Protein AF-G9ZM44-F1 (afdb_monomer)

pLDDT: mean 87.23, std 14.13, range [41.0, 98.38]

Secondary structure (DSSP, 8-state):
---------THHHHHHHHHHHHHHHHHHHHHHHHHHHHHHHHHHHHHHTT--S--HHHHHHHHHHHHHS---HHHHHHHHHHHHHHHHHHHHHHHHTT-

Mean predicted aligned error: 7.1 Å

Solvent-accessible surface area (backbone atoms only — not comparable to full-atom values): 5879 Å² total; per-residue (Å²): 142,81,90,81,88,84,85,81,58,70,70,62,57,54,51,53,52,48,53,54,48,54,56,50,50,55,54,49,51,56,53,50,52,55,51,44,54,55,46,42,55,50,40,54,53,26,60,77,68,75,46,72,90,78,51,70,71,62,50,51,54,49,52,56,54,62,43,65,75,48,88,54,74,84,57,33,61,59,52,46,51,52,53,50,52,52,52,55,54,44,52,52,52,33,50,66,77,70,112

InterPro domains:
  IPR002701 Chorismate mutase II, prokaryotic-type [PF01817] (18-95)
  IPR002701 Chorismate mutase II, prokaryotic-type [PS51168] (8-98)
  IPR002701 Chorismate mutase II, prokaryotic-type [SM00830] (18-97)
  IPR036263 Chorismate mutase type II superfamily [SSF48600] (12-97)
  IPR036979 Chorismate mutase domain superfamily [G3DSA:1.20.59.10] (11-99)
  IPR051331 Chorismate mutase-related enzymes [PTHR38041] (10-96)

Foldseek 3Di:
DDDDDDPDDPVVVVVVVVVVVVVVVVVVVVVLVVVLVVLLVVLVVCVVVVHDLDDPVVLVVVLVVQLVVDPDPVCSVVSSVVSVVSSVVSSVSSVVSVD

Nearest PDB structures (foldseek):
  5j6f-assembly1_A-2  TM=9.568E-01  e=6.382E-04  Geobacillus sp. GHH01
  5gmu-assembly2_B  TM=9.578E-01  e=9.929E-04  Bacillus subtilis subsp. subtilis str. 168
  2d8e-assembly1_A-2  TM=9.514E-01  e=9.322E-04  Thermus thermophilus HB8
  5j6f-assembly1_B-2  TM=9.445E-01  e=6.600E-03  Geobacillus sp. GHH01

Sequence (99 aa):
MVKTQSASSVPDELERARQSINQLDESIVDLLTKRFEQAADIGKIKKQRGLPVFDASREETVLQRVTSYHPNQETKQYIWNIYRSIMENTRDYEKHQHE

Radius of gyration: 20.8 Å; Cα contacts (8 Å, |Δi|>4): 31; chains: 1; bounding box: 38×21×73 Å

Organism: NCBI:txid797515

Structure (mmCIF, N/CA/C/O backbone):
data_AF-G9ZM44-F1
#
_entry.id   AF-G9ZM44-F1
#
loop_
_atom_site.group_PDB
_atom_site.id
_atom_site.type_symbol
_atom_site.label_atom_id
_atom_site.label_alt_id
_atom_site.label_comp_id
_atom_site.label_asym_id
_atom_site.label_entity_id
_atom_site.label_seq_id
_atom_site.pdbx_PDB_ins_code
_atom_site.Cartn_x
_atom_site.Cartn_y
_atom_site.Cartn_z
_atom_site.occupancy
_atom_site.B_iso_or_equiv
_atom_site.auth_seq_id
_atom_site.auth_comp_id
_atom_site.auth_asym_id
_atom_site.auth_atom_id
_atom_site.pdbx_PDB_model_num
ATOM 1 N N . MET A 1 1 ? 19.334 -8.955 -53.382 1.00 41.56 1 MET A N 1
ATOM 2 C CA . MET A 1 1 ? 20.446 -8.604 -52.464 1.00 41.56 1 MET A CA 1
ATOM 3 C C . MET A 1 1 ? 20.338 -7.098 -52.249 1.00 41.56 1 MET A C 1
ATOM 5 O O . MET A 1 1 ? 20.319 -6.417 -53.254 1.00 41.56 1 MET A O 1
ATOM 9 N N . VAL A 1 2 ? 20.122 -6.478 -51.090 1.00 41.00 2 VAL A N 1
ATOM 10 C CA . VAL A 1 2 ? 20.166 -6.818 -49.659 1.00 41.00 2 VAL A CA 1
ATOM 11 C C . VAL A 1 2 ? 19.038 -6.013 -48.982 1.00 41.00 2 VAL A C 1
ATOM 13 O O . VAL A 1 2 ? 18.734 -4.901 -49.405 1.00 41.00 2 VAL A O 1
ATOM 16 N N . LYS A 1 3 ? 18.388 -6.602 -47.971 1.00 55.19 3 LYS A N 1
ATOM 17 C CA . LYS A 1 3 ? 17.411 -5.938 -47.097 1.00 55.19 3 LYS A CA 1
ATOM 18 C C . LYS A 1 3 ? 18.123 -4.881 -46.246 1.00 55.19 3 LYS A C 1
ATOM 20 O O . LYS A 1 3 ? 19.051 -5.248 -45.535 1.00 55.19 3 LYS A O 1
ATOM 25 N N . THR A 1 4 ? 17.615 -3.652 -46.212 1.00 42.12 4 THR A N 1
ATOM 26 C CA . THR A 1 4 ? 17.934 -2.704 -45.132 1.00 42.12 4 THR A CA 1
ATOM 27 C C . THR A 1 4 ? 16.643 -2.061 -44.640 1.00 42.12 4 THR A C 1
ATOM 29 O O . THR A 1 4 ? 16.258 -0.973 -45.054 1.00 42.12 4 THR A O 1
ATOM 32 N N . GLN A 1 5 ? 15.937 -2.790 -43.778 1.00 52.56 5 GLN A N 1
ATOM 33 C CA . GLN A 1 5 ? 15.041 -2.191 -42.795 1.00 52.56 5 GLN A CA 1
ATOM 34 C C . GLN A 1 5 ? 15.904 -1.784 -41.600 1.00 52.56 5 GLN A C 1
ATOM 36 O O . GLN A 1 5 ? 16.476 -2.651 -40.947 1.00 52.56 5 GLN A O 1
ATOM 41 N N . SER A 1 6 ? 15.993 -0.489 -41.307 1.00 52.44 6 SER A N 1
ATOM 42 C CA . SER A 1 6 ? 16.377 0.003 -39.979 1.00 52.44 6 SER A CA 1
ATOM 43 C C . SER A 1 6 ? 15.870 1.434 -39.799 1.00 52.44 6 SER A C 1
ATOM 45 O O . SER A 1 6 ? 16.612 2.406 -39.912 1.00 52.44 6 SER A O 1
ATOM 47 N N . ALA A 1 7 ? 14.572 1.558 -39.553 1.00 54.62 7 ALA A N 1
ATOM 48 C CA . ALA A 1 7 ? 13.982 2.774 -39.016 1.00 54.62 7 ALA A CA 1
ATOM 49 C C . ALA A 1 7 ? 13.006 2.367 -37.907 1.00 54.62 7 ALA A C 1
ATOM 51 O O . ALA A 1 7 ? 11.800 2.349 -38.111 1.00 54.62 7 ALA A O 1
ATOM 52 N N . SER A 1 8 ? 13.537 1.966 -36.749 1.00 53.41 8 SER A N 1
ATOM 53 C CA . SER A 1 8 ? 12.789 2.005 -35.489 1.00 53.41 8 SER A CA 1
ATOM 54 C C . SER A 1 8 ? 13.546 2.934 -34.554 1.00 53.41 8 SER A C 1
ATOM 56 O O . SER A 1 8 ? 14.588 2.584 -33.999 1.00 53.41 8 SER A O 1
ATOM 58 N N . SER A 1 9 ? 13.077 4.172 -34.479 1.00 59.53 9 SER A N 1
ATOM 59 C CA . SER A 1 9 ? 13.672 5.194 -33.635 1.00 59.53 9 SER A CA 1
ATOM 60 C C . SER A 1 9 ? 13.235 4.973 -32.187 1.00 59.53 9 SER A C 1
ATOM 62 O O . SER A 1 9 ? 12.062 4.716 -31.932 1.00 59.53 9 SER A O 1
ATOM 64 N N . VAL A 1 10 ? 14.162 5.157 -31.249 1.00 62.78 10 VAL A N 1
ATOM 65 C CA . VAL A 1 10 ? 13.997 5.154 -29.780 1.00 62.78 10 VAL A CA 1
ATOM 66 C C . VAL A 1 10 ? 12.634 5.657 -29.235 1.00 62.78 10 VAL A C 1
ATOM 68 O O . VAL A 1 10 ? 12.157 5.061 -28.267 1.00 62.78 10 VAL A O 1
ATOM 71 N N . PRO A 1 11 ? 11.958 6.681 -29.813 1.00 72.94 11 PRO A N 1
ATOM 72 C CA . PRO A 1 11 ? 10.600 7.066 -29.412 1.00 72.94 11 PRO A CA 1
ATOM 73 C C . PRO A 1 11 ? 9.583 5.918 -29.347 1.00 72.94 11 PRO A C 1
ATOM 75 O O . PRO A 1 11 ? 8.784 5.878 -28.413 1.00 72.94 11 PRO A O 1
ATOM 78 N N . ASP A 1 12 ? 9.647 4.953 -30.267 1.00 86.38 12 ASP A N 1
ATOM 79 C CA . ASP A 1 12 ? 8.673 3.857 -30.324 1.00 86.38 12 ASP A CA 1
ATOM 80 C C . ASP A 1 12 ? 8.896 2.822 -29.209 1.00 86.38 12 ASP A C 1
ATOM 82 O O . ASP A 1 12 ? 7.950 2.205 -28.723 1.00 86.38 12 ASP A O 1
ATOM 86 N N . GLU A 1 13 ? 10.146 2.608 -28.788 1.00 92.25 13 GLU A N 1
ATOM 87 C CA . GLU A 1 13 ? 10.483 1.720 -27.666 1.00 92.25 13 GLU A CA 1
ATOM 88 C C . GLU A 1 13 ? 10.104 2.341 -26.324 1.00 92.25 13 GLU A C 1
ATOM 90 O O . GLU A 1 13 ? 9.527 1.663 -25.470 1.00 92.25 13 GLU A O 1
ATOM 95 N N . LEU A 1 14 ? 10.374 3.640 -26.163 1.00 93.75 14 LEU A N 1
ATOM 96 C CA . LEU A 1 14 ? 9.992 4.392 -24.973 1.00 93.75 14 LEU A CA 1
ATOM 97 C C . LEU A 1 14 ? 8.473 4.394 -24.781 1.00 93.75 14 LEU A C 1
ATOM 99 O O . LEU A 1 14 ? 7.993 4.191 -23.666 1.00 93.75 14 LEU A O 1
ATOM 103 N N . GLU A 1 15 ? 7.716 4.596 -25.857 1.00 95.56 15 GLU A N 1
ATOM 104 C CA . GLU A 1 15 ? 6.260 4.622 -25.772 1.00 95.56 15 GLU A CA 1
ATOM 105 C C . GLU A 1 15 ? 5.681 3.244 -25.428 1.00 95.56 15 GLU A C 1
ATOM 107 O O . GLU A 1 15 ? 4.812 3.139 -24.565 1.00 95.56 15 GLU A O 1
ATOM 112 N N . ARG A 1 16 ? 6.232 2.160 -25.990 1.00 95.38 16 ARG A N 1
ATOM 1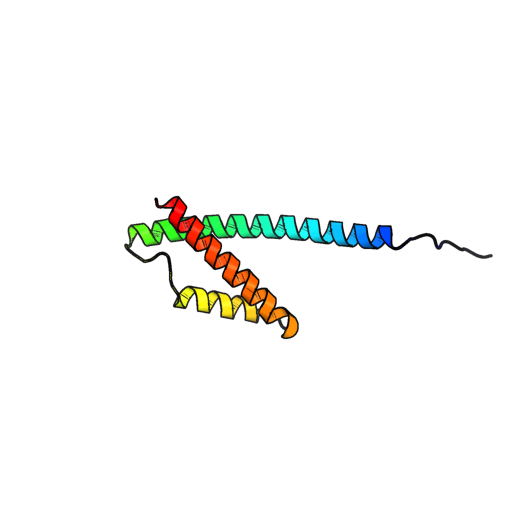13 C CA . ARG A 1 16 ? 5.852 0.795 -25.586 1.00 95.38 16 ARG A CA 1
ATOM 114 C C . ARG A 1 16 ? 6.132 0.525 -24.106 1.00 95.38 16 ARG A C 1
ATOM 116 O O . ARG A 1 16 ? 5.306 -0.084 -23.423 1.00 95.38 16 ARG A O 1
ATOM 123 N N . ALA A 1 17 ? 7.274 0.986 -23.594 1.00 96.00 17 ALA A N 1
ATOM 124 C CA . ALA A 1 17 ? 7.609 0.848 -22.178 1.00 96.00 17 ALA A CA 1
ATOM 125 C C . ALA A 1 17 ? 6.615 1.609 -21.284 1.00 96.00 17 ALA A C 1
ATOM 127 O O . ALA A 1 17 ? 6.147 1.065 -20.286 1.00 96.00 17 ALA A O 1
ATOM 128 N N . ARG A 1 18 ? 6.227 2.831 -21.671 1.00 96.75 18 ARG A N 1
ATOM 129 C CA . ARG A 1 18 ? 5.202 3.615 -20.960 1.00 96.75 18 ARG A CA 1
ATOM 130 C C . ARG A 1 18 ? 3.839 2.938 -20.971 1.00 96.75 18 ARG A C 1
ATOM 132 O O . ARG A 1 18 ? 3.206 2.857 -19.929 1.00 96.75 18 ARG A O 1
ATOM 139 N N . GLN A 1 19 ? 3.416 2.390 -22.106 1.00 97.12 19 GLN A N 1
ATOM 140 C CA . GLN A 1 19 ? 2.164 1.633 -22.187 1.00 97.12 19 GLN A CA 1
ATOM 141 C C . GLN A 1 19 ? 2.173 0.412 -21.265 1.00 97.12 19 GLN A C 1
ATOM 143 O O . GLN A 1 19 ? 1.167 0.114 -20.627 1.00 97.12 19 GLN A O 1
ATOM 148 N N . SER A 1 20 ? 3.322 -0.255 -21.147 1.00 97.69 20 SER A N 1
ATOM 149 C CA . SER A 1 20 ? 3.486 -1.382 -20.225 1.00 97.69 20 SER A CA 1
ATOM 150 C C . SER A 1 20 ? 3.367 -0.931 -18.763 1.00 97.69 20 SER A C 1
ATOM 152 O O . SER A 1 20 ? 2.730 -1.613 -17.967 1.00 97.69 20 SER A O 1
ATOM 154 N N . ILE A 1 21 ? 3.925 0.235 -18.410 1.00 98.00 21 ILE A N 1
ATOM 155 C CA . ILE A 1 21 ? 3.757 0.838 -17.076 1.00 98.00 21 ILE A CA 1
ATOM 156 C C . ILE A 1 21 ? 2.290 1.184 -16.817 1.00 98.00 21 ILE A C 1
ATOM 158 O O . ILE A 1 21 ? 1.769 0.796 -15.782 1.00 98.00 21 ILE A O 1
ATOM 162 N N . ASN A 1 22 ? 1.595 1.810 -17.769 1.00 98.12 22 ASN A N 1
ATOM 163 C CA . ASN A 1 22 ? 0.185 2.169 -17.594 1.00 98.12 22 ASN A CA 1
ATOM 164 C C . ASN A 1 22 ? -0.690 0.937 -17.292 1.00 98.12 22 ASN A C 1
ATOM 166 O O . ASN A 1 22 ? -1.549 0.985 -16.419 1.00 98.12 22 ASN A O 1
ATOM 170 N N . GLN A 1 23 ? -0.437 -0.193 -17.961 1.00 98.31 23 GLN A N 1
ATOM 171 C CA . GLN A 1 23 ? -1.146 -1.453 -17.693 1.00 98.31 23 GLN A CA 1
ATOM 172 C C . GLN A 1 23 ? -0.852 -2.010 -16.289 1.00 98.31 23 GLN A C 1
ATOM 174 O O . GLN A 1 23 ? -1.728 -2.583 -15.633 1.00 98.31 23 GLN A O 1
ATOM 179 N N . LEU A 1 24 ? 0.388 -1.852 -15.814 1.00 98.31 24 LEU A N 1
ATOM 180 C CA . LEU A 1 24 ? 0.749 -2.199 -14.441 1.00 98.31 24 LEU A CA 1
ATOM 181 C C . LEU A 1 24 ? 0.054 -1.271 -13.443 1.00 98.31 24 LEU A C 1
ATOM 183 O O . LEU A 1 24 ? -0.459 -1.761 -12.441 1.00 98.31 24 LEU A O 1
ATOM 187 N N . ASP A 1 25 ? -0.013 0.027 -13.726 1.00 98.12 25 ASP A N 1
ATOM 188 C CA . ASP A 1 25 ? -0.671 1.014 -12.871 1.00 98.12 25 ASP A CA 1
ATOM 189 C C . ASP A 1 25 ? -2.170 0.721 -12.730 1.00 98.12 25 ASP A C 1
ATOM 191 O O . ASP A 1 25 ? -2.680 0.703 -11.609 1.00 98.12 25 ASP A O 1
ATOM 195 N N . GLU A 1 26 ? -2.859 0.387 -13.826 1.00 98.31 26 GLU A N 1
ATOM 196 C CA . GLU A 1 26 ? -4.254 -0.081 -13.793 1.00 98.31 26 GLU A CA 1
ATOM 197 C C . GLU A 1 26 ? -4.410 -1.299 -12.869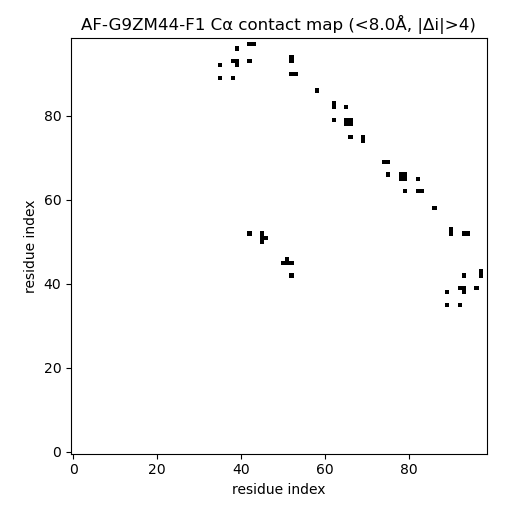 1.00 98.31 26 GLU A C 1
ATOM 199 O O . GLU A 1 26 ? -5.256 -1.319 -11.971 1.00 98.31 26 GLU A O 1
ATOM 204 N N . SER A 1 27 ? -3.522 -2.286 -13.008 1.00 98.38 27 SER A N 1
ATOM 205 C CA . SER A 1 27 ? -3.537 -3.491 -12.170 1.00 98.38 27 SER A CA 1
ATOM 206 C C . SER A 1 27 ? -3.263 -3.182 -10.692 1.00 98.38 27 SER A C 1
ATOM 208 O O . SER A 1 27 ? -3.860 -3.789 -9.799 1.00 98.38 27 SER A O 1
ATOM 210 N N . ILE A 1 28 ? -2.361 -2.240 -10.407 1.00 97.31 28 ILE A N 1
ATOM 211 C CA . ILE A 1 28 ? -2.040 -1.800 -9.047 1.00 97.31 28 ILE A CA 1
ATOM 212 C C . ILE A 1 28 ? -3.254 -1.112 -8.420 1.00 97.31 28 ILE A C 1
ATOM 214 O O . ILE A 1 28 ? -3.597 -1.429 -7.279 1.00 97.31 28 ILE A O 1
ATOM 218 N N . VAL A 1 29 ? -3.931 -0.222 -9.149 1.00 97.75 29 VAL A N 1
ATOM 219 C CA . VAL A 1 29 ? -5.139 0.471 -8.671 1.00 97.75 29 VAL A CA 1
ATOM 220 C C . VAL A 1 29 ? -6.250 -0.527 -8.343 1.00 97.75 29 VAL A C 1
ATOM 222 O O . VAL A 1 29 ? -6.841 -0.450 -7.260 1.00 97.75 29 VAL A O 1
ATOM 225 N N . ASP A 1 30 ? -6.481 -1.516 -9.204 1.00 98.00 30 ASP A N 1
ATOM 226 C CA . ASP A 1 30 ? -7.476 -2.566 -8.968 1.00 98.00 30 ASP A CA 1
ATOM 227 C C . ASP A 1 30 ? -7.164 -3.391 -7.710 1.00 98.00 30 ASP A C 1
ATOM 229 O O . ASP A 1 30 ? -8.047 -3.693 -6.899 1.00 98.00 30 ASP A O 1
ATOM 233 N N . LEU A 1 31 ? -5.894 -3.762 -7.520 1.00 97.56 31 LEU A N 1
ATOM 234 C CA . LEU A 1 31 ? -5.450 -4.514 -6.345 1.00 97.56 31 LEU A CA 1
ATOM 235 C C . LEU A 1 31 ? -5.557 -3.688 -5.060 1.00 97.56 31 LEU A C 1
ATOM 237 O O . LEU A 1 31 ? -5.970 -4.219 -4.026 1.00 97.56 31 LEU A O 1
ATOM 241 N N . LEU A 1 32 ? -5.208 -2.402 -5.110 1.00 96.31 32 LEU A N 1
ATOM 242 C CA . LEU A 1 32 ? -5.325 -1.494 -3.970 1.00 96.31 32 LEU A CA 1
ATOM 243 C C . LEU A 1 32 ? -6.782 -1.265 -3.578 1.00 96.31 32 LEU A C 1
ATOM 245 O O . LEU A 1 32 ? -7.094 -1.321 -2.390 1.00 96.31 32 LEU A O 1
ATOM 249 N N . THR A 1 33 ? 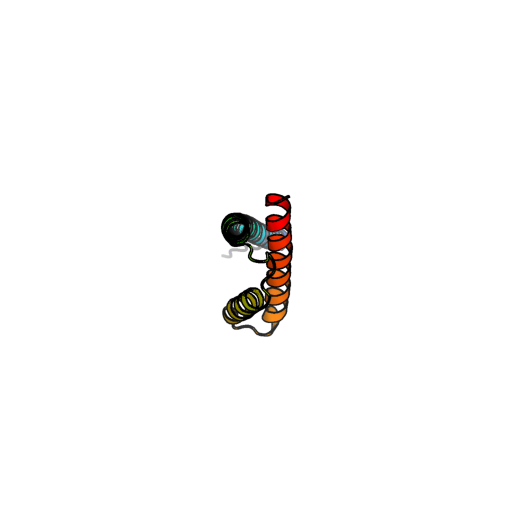-7.672 -1.105 -4.556 1.00 94.94 33 THR A N 1
ATOM 250 C CA . THR A 1 33 ? -9.116 -0.958 -4.325 1.00 94.94 33 THR A CA 1
ATOM 251 C C . THR A 1 33 ? -9.664 -2.162 -3.563 1.00 94.94 33 THR A C 1
ATOM 253 O O . THR A 1 33 ? -10.193 -2.009 -2.462 1.00 94.94 33 THR A O 1
ATOM 256 N N . LYS A 1 34 ? -9.405 -3.379 -4.061 1.00 96.25 34 LYS A N 1
ATOM 257 C CA . LYS A 1 34 ? -9.787 -4.626 -3.374 1.00 96.25 34 LYS A CA 1
ATOM 258 C C . LYS A 1 34 ? -9.196 -4.705 -1.968 1.00 96.25 34 LYS A C 1
ATOM 260 O O . LYS A 1 34 ? -9.850 -5.149 -1.027 1.00 96.25 34 LYS A O 1
ATOM 265 N N . ARG A 1 35 ? -7.944 -4.275 -1.794 1.00 95.19 35 ARG A N 1
ATOM 266 C CA . ARG A 1 35 ? -7.280 -4.269 -0.485 1.00 95.19 35 ARG A CA 1
ATOM 267 C C . ARG A 1 35 ? -7.964 -3.308 0.496 1.00 95.19 35 ARG A C 1
ATOM 269 O O . ARG A 1 35 ? -8.069 -3.650 1.672 1.00 95.19 35 ARG A O 1
ATOM 276 N N . PHE A 1 36 ? -8.410 -2.137 0.043 1.00 92.81 36 PHE A N 1
ATOM 277 C CA . PHE A 1 36 ? -9.133 -1.171 0.874 1.00 92.81 36 PHE A CA 1
ATOM 278 C C . PHE A 1 36 ? -10.532 -1.655 1.250 1.00 92.81 36 PHE A C 1
ATOM 280 O O . PHE A 1 36 ? -10.925 -1.494 2.402 1.00 92.81 36 PHE A O 1
ATOM 287 N N . GLU A 1 37 ? -11.243 -2.327 0.345 1.00 93.12 37 GLU A N 1
ATOM 288 C CA . GLU A 1 37 ? -12.528 -2.966 0.660 1.00 93.12 37 GLU A CA 1
ATOM 289 C C . GLU A 1 37 ? -12.375 -3.994 1.792 1.00 93.12 37 GLU A C 1
ATOM 291 O O . GLU A 1 37 ? -13.085 -3.937 2.796 1.00 93.12 37 GLU A O 1
ATOM 296 N N . GLN A 1 38 ? -11.372 -4.876 1.692 1.00 94.69 38 GLN A N 1
ATOM 297 C CA . GLN A 1 38 ? -11.080 -5.857 2.745 1.00 94.69 38 GLN A CA 1
ATOM 298 C C . GLN A 1 38 ? -10.686 -5.192 4.070 1.00 94.69 38 GLN A C 1
ATOM 300 O O . GLN A 1 38 ? -11.055 -5.662 5.147 1.00 94.69 38 GLN A O 1
ATOM 305 N N . ALA A 1 39 ? -9.937 -4.092 4.007 1.00 91.50 39 ALA A N 1
ATOM 306 C CA . ALA A 1 39 ? -9.565 -3.327 5.186 1.00 91.50 39 ALA A CA 1
ATOM 307 C C . ALA A 1 39 ? -10.777 -2.672 5.865 1.00 91.50 39 ALA A C 1
ATOM 309 O O . ALA A 1 39 ? -10.892 -2.741 7.086 1.00 91.50 39 ALA A O 1
ATOM 310 N N . ALA A 1 40 ? -11.719 -2.119 5.097 1.00 90.75 40 ALA A N 1
ATOM 311 C CA . ALA A 1 40 ? -12.961 -1.572 5.639 1.00 90.75 40 ALA A CA 1
ATOM 312 C C . ALA A 1 40 ? -13.805 -2.645 6.341 1.00 90.75 40 ALA A C 1
ATOM 314 O O . ALA A 1 40 ? -14.354 -2.394 7.415 1.00 90.75 40 ALA A O 1
ATOM 315 N N . ASP A 1 41 ? -13.878 -3.856 5.788 1.00 92.94 41 ASP A N 1
ATOM 316 C CA . ASP A 1 41 ? -14.572 -4.969 6.442 1.00 92.94 41 ASP A CA 1
ATOM 317 C C . ASP A 1 41 ? -13.887 -5.391 7.749 1.00 92.94 41 ASP A C 1
ATOM 319 O O . ASP A 1 41 ? -14.556 -5.594 8.767 1.00 92.94 41 ASP A O 1
ATOM 323 N N . ILE A 1 42 ? -12.551 -5.429 7.771 1.00 92.25 42 ILE A N 1
ATOM 324 C CA . ILE A 1 42 ? -11.777 -5.628 9.004 1.00 92.25 42 ILE A CA 1
ATOM 325 C C . ILE A 1 42 ? -12.048 -4.498 10.009 1.00 92.25 42 ILE A C 1
ATOM 327 O O . ILE A 1 42 ? -12.241 -4.775 11.194 1.00 92.25 42 ILE A O 1
ATOM 331 N N . GLY A 1 43 ? -12.104 -3.246 9.556 1.00 91.00 43 GLY A N 1
ATOM 332 C CA . GLY A 1 43 ? -12.428 -2.077 10.372 1.00 91.00 43 GLY A CA 1
ATOM 333 C C . GLY A 1 43 ? -13.786 -2.216 11.067 1.00 91.00 43 GLY A C 1
ATOM 334 O O . GLY A 1 43 ? -13.877 -2.056 12.287 1.00 91.00 43 GLY A O 1
ATOM 335 N N . LYS A 1 44 ? -14.829 -2.641 10.336 1.00 91.81 44 LYS A N 1
ATOM 336 C CA . LYS A 1 44 ? -16.165 -2.920 10.904 1.00 91.81 44 LYS A CA 1
ATOM 337 C C . LYS A 1 44 ? -16.094 -3.969 12.016 1.00 91.81 44 LYS A C 1
ATOM 339 O O . LYS A 1 44 ? -16.686 -3.775 13.079 1.00 91.81 44 LYS A O 1
ATOM 344 N N . ILE A 1 45 ? -15.340 -5.050 11.803 1.00 93.19 45 ILE A N 1
ATOM 345 C CA . ILE A 1 45 ? -15.144 -6.112 12.803 1.00 93.19 45 ILE A CA 1
ATOM 346 C C . ILE A 1 45 ? -14.408 -5.570 14.035 1.00 93.19 45 ILE A C 1
ATOM 348 O O . ILE A 1 45 ? -14.816 -5.849 15.165 1.00 93.19 45 ILE A O 1
ATOM 352 N N . LYS A 1 46 ? -13.343 -4.781 13.843 1.00 91.88 46 LYS A N 1
ATOM 353 C CA . LYS A 1 46 ? -12.595 -4.146 14.938 1.00 91.88 46 LYS A CA 1
ATOM 354 C C . LYS A 1 46 ? -13.500 -3.225 15.756 1.00 91.88 46 LYS A C 1
ATOM 356 O O . LYS A 1 46 ? -13.534 -3.357 16.976 1.00 91.88 46 LYS A O 1
ATOM 361 N N . LYS A 1 47 ? -14.303 -2.382 15.096 1.00 90.56 47 LYS A N 1
ATOM 362 C CA . LYS A 1 47 ? -15.268 -1.473 15.737 1.00 90.56 47 LYS A CA 1
ATOM 363 C C . LYS A 1 47 ? -16.289 -2.235 16.584 1.00 90.56 47 LYS A C 1
ATOM 365 O O . LYS A 1 47 ? -16.478 -1.898 17.748 1.00 90.56 47 LYS A O 1
ATOM 370 N N . GLN A 1 48 ? -16.881 -3.304 16.046 1.00 93.25 48 GLN A N 1
ATOM 371 C CA . GLN A 1 48 ? -17.828 -4.158 16.782 1.00 93.25 48 GLN A CA 1
ATOM 372 C C . GLN A 1 48 ? -17.212 -4.814 18.027 1.00 93.25 48 GLN A C 1
ATOM 374 O O . GLN A 1 48 ? -17.922 -5.094 18.989 1.00 93.25 48 GLN A O 1
ATOM 379 N N . ARG A 1 49 ? -15.899 -5.067 18.012 1.00 94.56 49 ARG A N 1
ATOM 380 C CA . ARG A 1 49 ? -15.161 -5.725 19.099 1.00 94.56 49 ARG A CA 1
ATOM 381 C C . ARG A 1 49 ? -14.397 -4.756 20.007 1.00 94.56 49 ARG A C 1
ATOM 383 O O . ARG A 1 49 ? -13.691 -5.217 20.897 1.00 94.56 49 ARG A O 1
ATOM 390 N N . GLY A 1 50 ? -14.498 -3.444 19.780 1.00 92.62 50 GLY A N 1
ATOM 391 C CA . GLY A 1 50 ? -13.735 -2.437 20.525 1.00 92.62 50 GLY A CA 1
ATOM 392 C C . GLY A 1 50 ? -12.215 -2.531 20.331 1.00 92.62 50 GLY A C 1
ATOM 393 O O . GLY A 1 50 ? -11.459 -2.156 21.222 1.00 92.62 50 GLY A O 1
ATOM 394 N N . LEU A 1 51 ? -11.756 -3.064 19.195 1.00 92.12 51 LEU A N 1
ATOM 395 C CA . LEU A 1 51 ? -10.335 -3.196 18.869 1.00 92.12 51 LEU A CA 1
ATOM 396 C C . LEU A 1 51 ? -9.803 -1.927 18.181 1.00 92.12 51 LEU A C 1
ATOM 398 O O . LEU A 1 51 ? -10.534 -1.299 17.409 1.00 92.12 51 LEU A O 1
ATOM 402 N N . PRO A 1 52 ? -8.528 -1.556 18.402 1.00 90.19 52 PRO A N 1
ATOM 403 C CA . PRO A 1 52 ? -7.926 -0.396 17.755 1.00 90.19 52 PRO A CA 1
ATOM 404 C C . PRO A 1 52 ? -7.739 -0.613 16.246 1.00 90.19 52 PRO A C 1
ATOM 406 O O . PRO A 1 52 ? -7.471 -1.722 15.782 1.00 90.19 52 PRO A O 1
ATOM 409 N N . VAL A 1 53 ? -7.823 0.475 15.472 1.00 88.38 53 VAL A N 1
ATOM 410 C CA . VAL A 1 53 ? -7.523 0.469 14.026 1.00 88.38 53 VAL A CA 1
ATOM 411 C C . VAL A 1 53 ? -6.052 0.123 13.782 1.00 88.38 53 VAL A C 1
ATOM 413 O O . VAL A 1 53 ? -5.748 -0.703 12.921 1.00 88.38 53 VAL A O 1
ATOM 416 N N . PHE A 1 54 ? -5.148 0.723 14.561 1.00 91.31 54 PHE A N 1
ATOM 417 C CA . PHE A 1 54 ? -3.710 0.485 14.469 1.00 91.31 54 PHE A CA 1
ATOM 418 C C . PHE A 1 54 ? -3.296 -0.772 15.244 1.00 91.31 54 PHE A C 1
ATOM 420 O O . 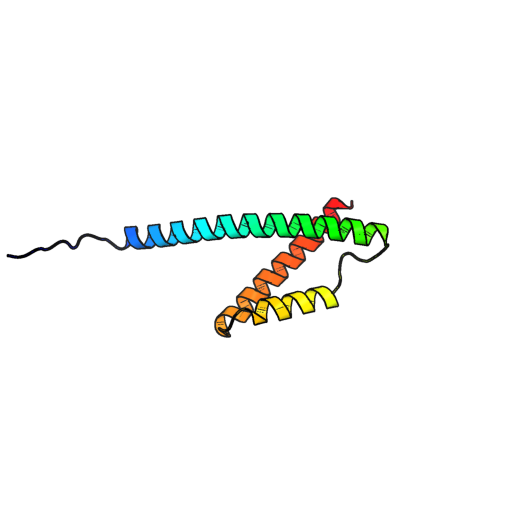PHE A 1 54 ? -3.533 -0.869 16.447 1.00 91.31 54 PHE A O 1
ATOM 427 N N . ASP A 1 55 ? -2.636 -1.698 14.547 1.00 92.19 55 ASP A N 1
ATOM 428 C CA . ASP A 1 55 ? -2.055 -2.922 15.103 1.00 92.19 55 ASP A CA 1
ATOM 429 C C . ASP A 1 55 ? -0.620 -3.073 14.574 1.00 92.19 55 ASP A C 1
ATOM 431 O O . ASP A 1 55 ? -0.385 -3.538 13.454 1.00 92.19 55 ASP A O 1
ATOM 435 N N . ALA A 1 56 ? 0.346 -2.643 15.388 1.00 92.38 56 ALA A N 1
ATOM 436 C CA . ALA A 1 56 ? 1.758 -2.623 15.014 1.00 92.38 56 ALA A CA 1
ATOM 437 C C . ALA A 1 56 ? 2.307 -4.025 14.700 1.00 92.38 56 ALA A C 1
ATOM 439 O O . ALA A 1 56 ? 3.044 -4.196 13.730 1.00 92.38 56 ALA A O 1
ATOM 440 N N . SER A 1 57 ? 1.910 -5.041 15.476 1.00 94.69 57 SER A N 1
ATOM 441 C CA . SER A 1 57 ? 2.365 -6.423 15.275 1.00 94.69 57 SER A CA 1
ATOM 442 C C . SER A 1 57 ? 1.852 -6.979 13.947 1.00 94.69 57 SER A C 1
ATOM 444 O O . SER A 1 57 ? 2.590 -7.620 13.184 1.00 94.69 57 SER A O 1
ATOM 446 N N . ARG A 1 58 ? 0.591 -6.676 13.618 1.00 94.19 58 ARG A N 1
ATOM 447 C CA . ARG A 1 58 ? 0.004 -7.070 12.341 1.00 94.19 58 ARG A CA 1
ATOM 448 C C . ARG A 1 58 ? 0.718 -6.418 11.162 1.00 94.19 58 ARG A C 1
ATOM 450 O O . ARG A 1 58 ? 0.956 -7.117 10.173 1.00 94.19 58 ARG A O 1
ATOM 457 N N . GLU A 1 59 ? 1.038 -5.130 11.244 1.00 94.19 59 GLU A N 1
ATOM 458 C CA . GLU A 1 59 ? 1.727 -4.391 10.178 1.00 94.19 59 GLU A CA 1
ATOM 459 C C . GLU A 1 59 ? 3.159 -4.864 9.960 1.00 94.19 59 GLU A C 1
ATOM 461 O O . GLU A 1 59 ? 3.563 -5.083 8.817 1.00 94.19 59 GLU A O 1
ATOM 466 N N . GLU A 1 60 ? 3.899 -5.117 11.036 1.00 94.19 60 GLU A N 1
ATOM 467 C CA . GLU A 1 60 ? 5.240 -5.686 10.940 1.00 94.19 60 GLU A CA 1
ATOM 468 C C . GLU A 1 60 ? 5.214 -7.057 10.249 1.00 94.19 60 GLU A C 1
ATOM 470 O O . GLU A 1 60 ? 5.991 -7.306 9.325 1.00 94.19 60 GLU A O 1
ATOM 475 N N . THR A 1 61 ? 4.230 -7.897 10.582 1.00 95.38 61 THR A N 1
ATOM 476 C CA . THR A 1 61 ? 4.015 -9.184 9.902 1.00 95.38 61 THR A CA 1
ATOM 477 C C . THR A 1 61 ? 3.732 -9.004 8.403 1.00 95.38 61 THR A C 1
ATOM 479 O O . THR A 1 61 ? 4.197 -9.795 7.580 1.00 95.38 61 THR A O 1
ATOM 482 N N . VAL A 1 62 ? 2.972 -7.971 8.003 1.00 94.00 62 VAL A N 1
ATOM 483 C CA . VAL A 1 62 ? 2.759 -7.663 6.576 1.00 94.00 62 VAL A CA 1
ATOM 484 C C . VAL A 1 62 ? 4.074 -7.276 5.908 1.00 94.00 62 VAL A C 1
ATOM 486 O O . VAL A 1 62 ? 4.381 -7.830 4.854 1.00 94.00 62 VAL A O 1
ATOM 489 N N . LEU A 1 63 ? 4.832 -6.351 6.503 1.00 93.62 63 LEU A N 1
ATOM 490 C CA . LEU A 1 63 ? 6.082 -5.826 5.945 1.00 93.62 63 LEU A CA 1
ATOM 491 C C . LEU A 1 63 ? 7.132 -6.923 5.767 1.00 93.62 63 LEU A C 1
ATOM 493 O O . LEU A 1 63 ? 7.750 -7.026 4.707 1.00 93.62 63 LEU A O 1
ATOM 497 N N . GLN A 1 64 ? 7.299 -7.785 6.768 1.00 92.06 64 GLN A N 1
ATOM 498 C CA . GLN A 1 64 ? 8.203 -8.931 6.679 1.00 92.06 64 GLN A CA 1
ATOM 499 C C . GLN A 1 64 ? 7.787 -9.878 5.549 1.00 92.06 64 GLN A C 1
ATOM 501 O O . GLN A 1 64 ? 8.621 -10.303 4.752 1.00 92.06 64 GLN A O 1
ATOM 506 N N . ARG A 1 65 ? 6.484 -10.157 5.426 1.00 93.06 65 ARG A N 1
ATOM 507 C CA . ARG A 1 65 ? 5.956 -11.050 4.392 1.00 93.06 65 ARG A CA 1
ATOM 508 C C . ARG A 1 65 ? 6.105 -10.484 2.978 1.00 93.06 65 ARG A C 1
ATOM 510 O O . ARG A 1 65 ? 6.473 -11.213 2.071 1.00 93.06 65 ARG A O 1
ATOM 517 N N . VAL A 1 66 ? 5.824 -9.202 2.760 1.00 91.06 66 VAL A N 1
ATOM 518 C CA . VAL A 1 66 ? 5.887 -8.620 1.403 1.00 91.06 66 VAL A CA 1
ATOM 519 C C . VAL A 1 66 ? 7.324 -8.417 0.945 1.00 91.06 66 VAL A C 1
ATOM 521 O O . VAL A 1 66 ? 7.630 -8.588 -0.230 1.00 91.06 66 VAL A O 1
ATOM 524 N N . THR A 1 67 ? 8.226 -8.115 1.880 1.00 88.81 67 THR A N 1
ATOM 525 C CA . THR A 1 67 ? 9.652 -7.987 1.574 1.00 88.81 67 THR A CA 1
ATOM 526 C C . THR A 1 67 ? 10.356 -9.335 1.426 1.00 88.81 67 THR A C 1
ATOM 528 O O . THR A 1 67 ? 11.442 -9.367 0.853 1.00 88.81 67 THR A O 1
ATOM 531 N N . SER A 1 68 ? 9.768 -10.448 1.889 1.00 88.69 68 SER A N 1
ATOM 532 C CA . SER A 1 68 ? 10.311 -11.794 1.653 1.00 88.69 68 SER A CA 1
ATOM 533 C C . SER A 1 68 ? 9.993 -12.341 0.260 1.00 88.69 68 SER A C 1
ATOM 535 O O . SER A 1 68 ? 10.709 -13.214 -0.224 1.00 88.69 68 SER A O 1
ATOM 537 N N . TYR A 1 69 ? 8.972 -11.807 -0.417 1.00 84.00 69 TYR A N 1
ATOM 538 C CA . TYR A 1 69 ? 8.629 -12.199 -1.788 1.00 84.00 69 TYR A CA 1
ATOM 539 C C . TYR A 1 69 ? 9.621 -11.695 -2.837 1.00 84.00 69 TYR A C 1
ATOM 541 O O . TYR A 1 69 ? 9.616 -12.193 -3.961 1.00 84.00 69 TYR A O 1
ATOM 549 N N . HIS A 1 70 ? 10.471 -10.726 -2.489 1.00 78.19 70 HIS A N 1
ATOM 550 C CA . HIS A 1 70 ? 11.420 -10.146 -3.426 1.00 78.19 70 HIS A CA 1
ATOM 551 C C . HIS A 1 70 ? 12.853 -10.636 -3.152 1.00 78.19 70 HIS A C 1
ATOM 553 O O . HIS A 1 70 ? 13.411 -10.318 -2.100 1.00 78.19 70 HIS A O 1
ATOM 559 N N . PRO A 1 71 ? 13.490 -11.371 -4.086 1.00 72.94 71 PRO A N 1
ATOM 560 C CA . PRO A 1 71 ? 14.842 -11.896 -3.885 1.00 72.94 71 PRO A CA 1
ATOM 561 C C . PRO A 1 71 ? 15.933 -10.826 -4.050 1.00 72.94 71 PRO A C 1
ATOM 563 O O . PRO A 1 71 ? 17.012 -10.958 -3.473 1.00 72.94 71 PRO A O 1
ATOM 566 N N . ASN A 1 72 ? 15.670 -9.759 -4.817 1.00 83.50 72 ASN A N 1
ATOM 567 C CA . ASN A 1 72 ? 16.624 -8.660 -4.982 1.00 83.50 72 ASN A CA 1
ATOM 568 C C . ASN A 1 72 ? 16.648 -7.769 -3.729 1.00 83.50 72 ASN A C 1
ATOM 570 O O . ASN A 1 72 ? 15.637 -7.153 -3.385 1.00 83.50 72 ASN A O 1
ATOM 574 N N . GLN A 1 73 ? 17.812 -7.684 -3.084 1.00 80.75 73 GLN A N 1
ATOM 575 C CA . GLN A 1 73 ? 18.032 -6.846 -1.906 1.00 80.75 73 GLN A CA 1
ATOM 576 C C . GLN A 1 73 ? 17.996 -5.347 -2.234 1.00 80.75 73 GLN A C 1
ATOM 578 O O . GLN A 1 73 ? 17.572 -4.561 -1.391 1.00 80.75 73 GLN A O 1
ATOM 583 N N . GLU A 1 74 ? 18.373 -4.945 -3.450 1.00 84.56 74 GLU A N 1
ATOM 584 C CA . GLU A 1 74 ? 18.434 -3.533 -3.852 1.00 84.56 74 GLU A CA 1
ATOM 585 C C . GLU A 1 74 ? 17.043 -2.895 -3.918 1.00 84.56 74 GLU A C 1
ATOM 587 O O . GLU A 1 74 ? 16.845 -1.759 -3.493 1.00 84.56 74 GLU A O 1
ATOM 592 N N . THR A 1 75 ? 16.041 -3.641 -4.392 1.00 85.81 75 THR A N 1
ATOM 593 C CA . THR A 1 75 ? 14.667 -3.130 -4.526 1.00 85.81 75 THR A CA 1
ATOM 594 C C . THR A 1 75 ? 13.831 -3.310 -3.256 1.00 85.81 75 THR A C 1
ATOM 596 O O . THR A 1 75 ? 12.757 -2.718 -3.123 1.00 85.81 75 THR A O 1
ATOM 599 N N . LYS A 1 76 ? 14.328 -4.083 -2.282 1.00 89.75 76 LYS A N 1
ATOM 600 C CA . LYS A 1 76 ? 13.599 -4.448 -1.061 1.00 89.75 76 LYS A CA 1
ATOM 601 C C . LYS A 1 76 ? 13.187 -3.233 -0.229 1.00 89.75 76 LYS A C 1
ATOM 603 O O . LYS A 1 76 ? 12.056 -3.187 0.254 1.00 89.75 76 LYS A O 1
ATOM 608 N N . GLN A 1 77 ? 14.066 -2.236 -0.094 1.00 90.38 77 GLN A N 1
ATOM 609 C CA . GLN A 1 77 ? 13.762 -1.012 0.657 1.00 90.38 77 GLN A CA 1
ATOM 610 C C . GLN A 1 77 ? 12.650 -0.191 -0.010 1.00 90.38 77 GLN A C 1
ATOM 612 O O . GLN A 1 77 ? 11.792 0.361 0.677 1.00 90.38 77 GLN A O 1
ATOM 617 N N . TYR A 1 78 ? 12.622 -0.140 -1.344 1.00 92.81 78 TYR A N 1
ATOM 618 C CA . TYR A 1 78 ? 11.574 0.566 -2.083 1.00 92.81 78 TYR A CA 1
ATOM 619 C C . TYR A 1 78 ? 10.216 -0.115 -1.905 1.00 92.81 78 TYR A C 1
ATOM 621 O O . TYR A 1 78 ? 9.225 0.558 -1.631 1.00 92.81 78 TYR A O 1
ATOM 629 N N . ILE A 1 79 ? 10.179 -1.451 -1.957 1.00 92.56 79 ILE A N 1
ATOM 630 C CA . ILE A 1 79 ? 8.962 -2.227 -1.676 1.00 92.56 79 ILE A CA 1
ATOM 631 C C . ILE A 1 79 ? 8.491 -1.988 -0.244 1.00 92.56 79 ILE A C 1
ATOM 633 O O . ILE A 1 79 ? 7.303 -1.760 -0.026 1.00 92.56 79 ILE A O 1
ATOM 637 N N . TRP A 1 80 ? 9.410 -1.995 0.725 1.00 93.12 80 TRP A N 1
ATOM 638 C CA . TRP A 1 80 ? 9.082 -1.709 2.120 1.00 93.12 80 TRP A CA 1
ATOM 639 C C . TRP A 1 80 ? 8.440 -0.323 2.275 1.00 93.12 80 TRP A C 1
ATOM 641 O O . TRP A 1 80 ? 7.386 -0.208 2.901 1.00 93.12 80 TRP A O 1
ATOM 651 N N . ASN A 1 81 ? 9.023 0.708 1.652 1.00 94.75 81 ASN A N 1
ATOM 652 C CA . ASN A 1 81 ? 8.503 2.077 1.699 1.00 94.75 81 ASN A CA 1
ATOM 653 C C . ASN A 1 81 ? 7.091 2.161 1.101 1.00 94.75 81 ASN A C 1
ATOM 655 O O . ASN A 1 81 ? 6.183 2.685 1.743 1.00 94.75 81 ASN A O 1
ATOM 659 N N . ILE A 1 82 ? 6.887 1.589 -0.092 1.00 95.38 82 ILE A N 1
ATOM 660 C CA . ILE A 1 82 ? 5.581 1.571 -0.767 1.00 95.38 82 ILE A CA 1
ATOM 661 C C . ILE A 1 82 ? 4.540 0.870 0.108 1.00 95.38 82 ILE A C 1
ATOM 663 O O . ILE A 1 82 ? 3.449 1.395 0.326 1.00 95.38 82 ILE A O 1
ATOM 667 N N . TYR A 1 83 ? 4.871 -0.300 0.657 1.00 95.19 83 TYR A N 1
ATOM 668 C CA . TYR A 1 83 ? 3.912 -1.064 1.448 1.00 95.19 83 TYR A CA 1
ATOM 669 C C . TYR A 1 83 ? 3.569 -0.391 2.775 1.00 95.19 83 TYR A C 1
ATOM 671 O O . TYR A 1 83 ? 2.419 -0.460 3.215 1.00 95.19 83 TYR A O 1
ATOM 679 N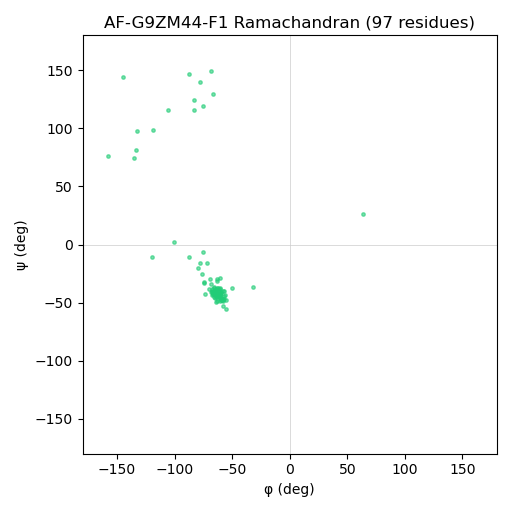 N . ARG A 1 84 ? 4.532 0.300 3.391 1.00 95.75 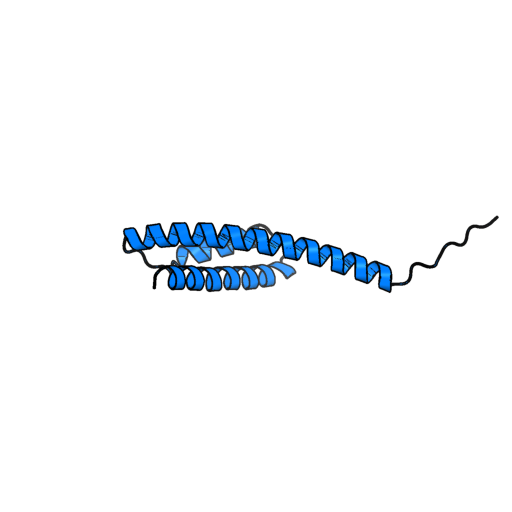84 ARG A N 1
ATOM 680 C CA . ARG A 1 84 ? 4.273 1.154 4.548 1.00 95.75 84 ARG A CA 1
ATOM 681 C C . ARG A 1 84 ? 3.272 2.259 4.203 1.00 95.75 84 ARG A C 1
ATOM 683 O O . ARG A 1 84 ? 2.283 2.398 4.920 1.00 95.75 84 ARG A O 1
ATOM 690 N N . SER A 1 85 ? 3.463 2.967 3.091 1.00 96.69 85 SER A N 1
ATOM 691 C CA . SER A 1 85 ? 2.525 4.004 2.643 1.00 96.69 85 SER A CA 1
ATOM 692 C C . SER A 1 85 ? 1.139 3.444 2.319 1.00 96.69 85 SER A C 1
ATOM 694 O O . SER A 1 85 ? 0.133 4.061 2.665 1.00 96.69 85 SER A O 1
ATOM 696 N N . ILE A 1 86 ? 1.051 2.248 1.726 1.00 96.00 86 ILE A N 1
ATOM 697 C CA . ILE A 1 86 ? -0.234 1.566 1.515 1.00 96.00 86 ILE A CA 1
ATOM 698 C C . ILE A 1 86 ? -0.934 1.328 2.859 1.00 96.00 86 ILE A C 1
ATOM 700 O O . ILE A 1 86 ? -2.121 1.620 2.985 1.00 96.00 86 ILE A O 1
ATOM 704 N N . MET A 1 87 ? -0.229 0.815 3.874 1.00 94.25 87 MET A N 1
ATOM 705 C CA . MET A 1 87 ? -0.809 0.572 5.204 1.00 94.25 87 MET A CA 1
ATOM 706 C C . MET A 1 87 ? -1.247 1.865 5.8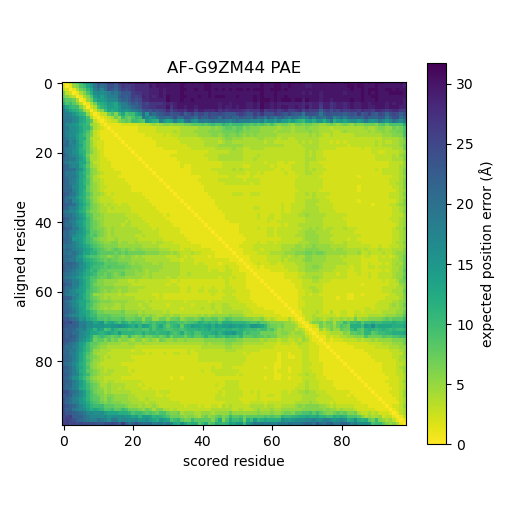96 1.00 94.25 87 MET A C 1
ATOM 708 O O . MET A 1 87 ? -2.340 1.895 6.454 1.00 94.25 87 MET A O 1
ATOM 712 N N . GLU A 1 88 ? -0.450 2.931 5.803 1.00 94.69 88 GLU A N 1
ATOM 713 C CA . GLU A 1 88 ? -0.802 4.269 6.297 1.00 94.69 88 GLU A CA 1
ATOM 714 C C . GLU A 1 88 ? -2.130 4.754 5.701 1.00 94.69 88 GLU A C 1
ATOM 716 O O . GLU A 1 88 ? -3.088 4.971 6.444 1.00 94.69 88 GLU A O 1
ATOM 721 N N . ASN A 1 89 ? -2.241 4.774 4.370 1.00 95.19 89 ASN A N 1
ATOM 722 C CA . ASN A 1 89 ? -3.471 5.182 3.681 1.00 95.19 89 ASN A CA 1
ATOM 723 C C . ASN A 1 89 ? -4.660 4.260 3.988 1.00 95.19 89 ASN A C 1
ATOM 725 O O . ASN A 1 89 ? -5.802 4.705 4.038 1.00 95.19 89 ASN A O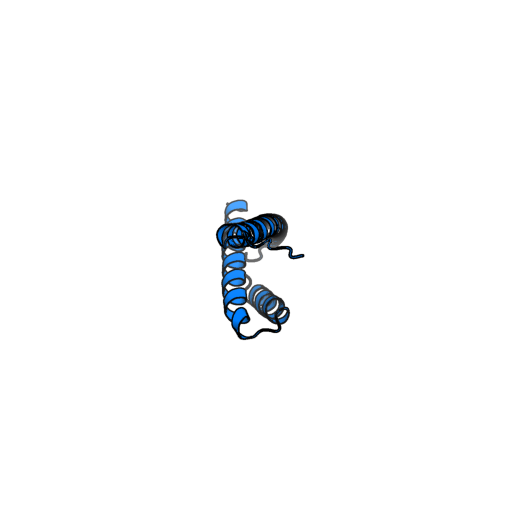 1
ATOM 729 N N . THR A 1 90 ? -4.403 2.975 4.240 1.00 92.56 90 THR A N 1
ATOM 730 C CA . THR A 1 90 ? -5.452 2.019 4.621 1.00 92.56 90 THR A CA 1
ATOM 731 C C . THR A 1 90 ? -6.065 2.365 5.966 1.00 92.56 90 THR A C 1
ATOM 733 O O . THR A 1 90 ? -7.283 2.354 6.101 1.00 92.56 90 THR A O 1
ATOM 736 N N . ARG A 1 91 ? -5.234 2.682 6.966 1.00 91.06 91 ARG A N 1
ATOM 737 C CA . ARG A 1 91 ? -5.728 3.075 8.289 1.00 91.06 91 ARG A CA 1
ATOM 738 C C . ARG A 1 91 ? -6.527 4.359 8.217 1.00 91.06 91 ARG A C 1
ATOM 740 O O . ARG A 1 91 ? -7.523 4.489 8.919 1.00 91.06 91 ARG A O 1
ATOM 747 N N . ASP A 1 92 ? -6.079 5.301 7.400 1.00 91.25 92 ASP A N 1
ATOM 748 C CA . ASP A 1 92 ? -6.787 6.560 7.237 1.00 91.25 92 ASP A CA 1
ATOM 749 C C . ASP A 1 92 ? -8.125 6.335 6.532 1.00 91.25 92 ASP A C 1
ATOM 751 O O . ASP A 1 92 ? -9.137 6.838 7.011 1.00 91.25 92 ASP A O 1
ATOM 755 N N . TYR A 1 93 ? -8.181 5.481 5.508 1.00 88.94 93 TYR A N 1
ATOM 756 C CA . TYR A 1 93 ? -9.446 5.045 4.915 1.00 88.94 93 TYR A CA 1
ATOM 757 C C . TYR A 1 93 ? -10.369 4.349 5.936 1.00 88.94 93 TYR A C 1
ATOM 759 O O . TYR A 1 93 ? -11.535 4.721 6.044 1.00 88.94 93 TYR A O 1
ATOM 767 N N . GLU A 1 94 ? -9.854 3.407 6.740 1.00 85.50 94 GLU A N 1
ATOM 768 C CA . GLU A 1 94 ? -10.611 2.739 7.815 1.00 85.50 94 GLU A CA 1
ATOM 769 C C . GLU A 1 94 ? -11.202 3.755 8.810 1.00 85.50 94 GLU A C 1
ATOM 771 O O . GLU A 1 94 ? -12.369 3.642 9.175 1.00 85.50 94 GLU A O 1
ATOM 776 N N . LYS A 1 95 ? -10.433 4.772 9.229 1.00 83.88 95 LYS A N 1
ATOM 777 C CA . LYS A 1 95 ? -10.918 5.822 10.143 1.00 83.88 95 LYS A CA 1
ATOM 778 C C . LYS A 1 95 ? -12.052 6.644 9.529 1.00 83.88 95 LYS A C 1
ATOM 780 O O . LYS A 1 95 ? -13.086 6.782 10.172 1.00 83.88 95 LYS A O 1
ATOM 785 N N . HIS A 1 96 ? -11.892 7.127 8.293 1.00 81.75 96 HIS A N 1
ATOM 786 C CA . HIS A 1 96 ? -12.907 7.956 7.624 1.00 81.75 96 HIS A CA 1
ATOM 787 C C . HIS A 1 96 ? -14.225 7.204 7.387 1.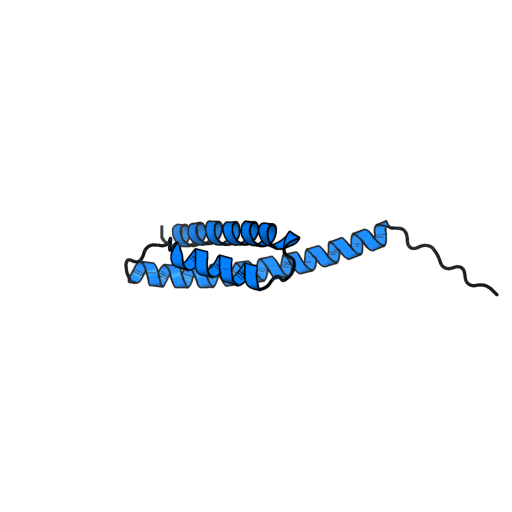00 81.75 96 HIS A C 1
ATOM 789 O O . HIS A 1 96 ? -15.284 7.814 7.372 1.00 81.75 96 HIS A O 1
ATOM 795 N N . GLN A 1 97 ? -14.190 5.878 7.212 1.00 71.62 97 GLN A N 1
ATOM 796 C CA . GLN A 1 97 ? -15.405 5.055 7.106 1.00 71.62 97 GLN A CA 1
ATOM 797 C C . GLN A 1 97 ? -16.110 4.829 8.462 1.00 71.62 97 GLN A C 1
ATOM 799 O O . GLN A 1 97 ? -17.162 4.184 8.520 1.00 71.62 97 GLN A O 1
ATOM 804 N N . HIS A 1 98 ? -15.510 5.264 9.573 1.00 62.53 98 HIS A N 1
ATOM 805 C CA . HIS A 1 98 ? -16.003 5.023 10.929 1.00 62.53 98 HIS A CA 1
ATOM 806 C C . HIS A 1 98 ? -16.337 6.284 11.732 1.00 62.53 98 HIS A C 1
ATOM 808 O O . HIS A 1 98 ? -16.951 6.108 12.796 1.00 62.53 98 HIS A O 1
ATOM 814 N N . GLU A 1 99 ? -15.953 7.465 11.236 1.00 53.06 99 GLU A N 1
ATOM 815 C CA . GLU A 1 99 ? -16.495 8.786 11.602 1.00 53.06 99 GLU A CA 1
ATOM 816 C C . GLU A 1 99 ? -17.958 8.921 11.154 1.00 53.06 99 GLU A C 1
ATOM 818 O O . GLU A 1 99 ? -18.758 9.443 11.964 1.00 53.06 99 GLU A O 1
#